Protein AF-A0A0E3UZP6-F1 (afdb_monomer_lite)

Foldseek 3Di:
DDQAPAEEEEDEPPDDDVQNLQSLQVQLVCVVVVHRYAYEYPVLPDQDDHDPVSVVSVGGHDGDDQAARYEYEYELQACQVQVVRDHHAYEYEDPDPCNNQVCPVPDPVVSVVVQVVCVVVSRAPPVHCLVVQSHAYEYQDVVSQVVCVVSVHHHDYDHTDDDCVVVDCVCVVVCPVPPD

pLDDT: mean 81.29, std 11.71, range [49.41, 96.06]

Sequence (180 aa):
MHKFKKILVVCPAGAVSGGPEALHQLTAHMNSLGLPAFMCYQPFTASAKPPAAYECYQTQSAPYEDMAGNLIIFPEIDPMPALKVKNAQAALWWLSLENFLERRHTWLLHDRVRYFKRVLQGRRPWSGAKNLKGLLHFSQTEHSTQYLKSCGIEPIPLIDSINEDFLTNKYLDRIDHKKT

Radius of gyration: 17.83 Å; chains: 1; bounding box: 42×42×52 Å

Secondary structure (DSSP, 8-state):
--S-SEEEEEEETT--SHHHHHHHHHHHHHHHTT--EEEEEET-SS-PPPPGGGGGG-PPB------TTEEEEEETT--TTGGG-SSSEEEEEES-HHHHHT--SS-HHHHHHHHHHHHHTTSS-TTGGGGGTTSEEEESSHHHHHHHHHTT--PEE-PPPPPGGGGSTTTGGG-GGG--

Organism: NCBI:txid1835254

Structure (mmCIF, N/CA/C/O backbone):
data_AF-A0A0E3UZP6-F1
#
_entry.id   AF-A0A0E3UZP6-F1
#
loop_
_atom_site.group_PDB
_atom_site.id
_atom_site.type_symbol
_atom_site.label_atom_id
_atom_site.label_alt_id
_atom_site.label_comp_id
_atom_site.label_asym_id
_atom_site.label_entity_id
_atom_site.label_seq_id
_atom_site.pdbx_PDB_ins_code
_atom_site.Cartn_x
_atom_site.Cartn_y
_atom_site.Cartn_z
_atom_site.occupancy
_atom_site.B_iso_or_equiv
_atom_site.auth_seq_id
_atom_site.auth_comp_id
_atom_site.auth_asym_id
_atom_site.auth_atom_id
_atom_site.pdbx_PDB_model_num
ATOM 1 N N . MET A 1 1 ? -17.983 15.927 -1.995 1.00 51.06 1 MET A N 1
ATOM 2 C CA . MET A 1 1 ? -17.320 15.538 -0.729 1.00 51.06 1 MET A CA 1
ATOM 3 C C . MET A 1 1 ? -16.455 14.324 -1.004 1.00 51.06 1 MET A C 1
ATOM 5 O O . MET A 1 1 ? -16.982 13.329 -1.484 1.00 51.06 1 MET A O 1
ATOM 9 N N . HIS A 1 2 ? -15.150 14.409 -0.756 1.00 69.75 2 HIS A N 1
ATOM 10 C CA . HIS A 1 2 ? -14.276 13.241 -0.859 1.00 69.75 2 HIS A CA 1
ATOM 11 C C . HIS A 1 2 ? -14.604 12.254 0.269 1.00 69.75 2 HIS A C 1
ATOM 13 O O . HIS A 1 2 ? -14.865 12.671 1.397 1.00 69.75 2 HIS A O 1
ATOM 19 N N . LYS A 1 3 ? -14.605 10.950 -0.037 1.00 83.75 3 LYS A N 1
ATOM 20 C CA . LYS A 1 3 ? -14.891 9.879 0.936 1.00 83.75 3 LYS A CA 1
ATOM 21 C C . LYS A 1 3 ? -13.891 9.862 2.101 1.00 83.75 3 LYS A C 1
ATOM 23 O O . LYS A 1 3 ? -14.261 9.499 3.212 1.00 83.75 3 LYS A O 1
ATOM 28 N N . PHE A 1 4 ? -12.648 10.268 1.842 1.00 91.12 4 PHE A N 1
ATOM 29 C CA . PHE A 1 4 ? -11.561 10.308 2.817 1.00 91.12 4 PHE A CA 1
ATOM 30 C C . PHE A 1 4 ? -11.054 11.738 3.003 1.00 91.12 4 PHE A C 1
ATOM 32 O O . PHE A 1 4 ? -10.962 12.496 2.037 1.00 91.12 4 PHE A O 1
ATOM 39 N N . LYS A 1 5 ? -10.703 12.089 4.244 1.00 93.50 5 LYS A N 1
ATOM 40 C CA . LYS A 1 5 ? -10.117 13.392 4.597 1.00 93.50 5 LYS A CA 1
ATOM 41 C C . LYS A 1 5 ? -8.648 13.488 4.190 1.00 93.50 5 LYS A C 1
ATOM 43 O O . LYS A 1 5 ? -8.200 14.548 3.767 1.00 93.50 5 LYS A O 1
ATOM 48 N N . LYS A 1 6 ? -7.915 12.382 4.324 1.00 94.62 6 LYS A N 1
ATOM 49 C CA . LYS A 1 6 ? -6.508 12.244 3.943 1.00 94.62 6 LYS A CA 1
ATOM 50 C C . LYS A 1 6 ? -6.227 10.805 3.525 1.00 94.62 6 LYS A C 1
ATOM 52 O O . LYS A 1 6 ? -6.761 9.876 4.134 1.00 94.62 6 LYS A O 1
ATOM 57 N N . ILE A 1 7 ? -5.397 10.627 2.503 1.00 96.06 7 ILE A N 1
ATOM 58 C CA . ILE A 1 7 ? -4.905 9.324 2.054 1.00 96.06 7 ILE A CA 1
ATOM 59 C C . ILE A 1 7 ? -3.389 9.309 2.249 1.00 96.06 7 ILE A C 1
ATOM 61 O O . ILE A 1 7 ? -2.680 10.125 1.668 1.00 96.06 7 ILE A O 1
ATOM 65 N N . LEU A 1 8 ? -2.898 8.405 3.089 1.00 95.00 8 LEU A N 1
ATOM 66 C CA . LEU A 1 8 ? -1.479 8.238 3.387 1.00 95.00 8 LEU A CA 1
ATOM 67 C C . LEU A 1 8 ? -0.965 6.971 2.711 1.00 95.00 8 LEU A C 1
ATOM 69 O O . LEU A 1 8 ? -1.438 5.879 3.018 1.00 95.00 8 LEU A O 1
ATOM 73 N N . VAL A 1 9 ? 0.016 7.103 1.823 1.00 94.38 9 VAL A N 1
ATOM 74 C CA . VAL A 1 9 ? 0.658 5.968 1.150 1.00 94.38 9 VAL A CA 1
ATOM 75 C C . VAL A 1 9 ? 2.004 5.701 1.806 1.00 94.38 9 VAL A C 1
ATOM 77 O O . VAL A 1 9 ? 2.913 6.529 1.754 1.00 94.38 9 VAL A O 1
ATOM 80 N N . VAL A 1 10 ? 2.123 4.555 2.473 1.00 93.31 10 VAL A N 1
ATOM 81 C CA . VAL A 1 10 ? 3.309 4.206 3.255 1.00 93.31 10 VAL A CA 1
ATOM 82 C C . VAL A 1 10 ? 4.419 3.692 2.345 1.00 93.31 10 VAL A C 1
ATOM 84 O O . VAL A 1 10 ? 4.218 2.758 1.578 1.00 93.31 10 VAL A O 1
ATOM 87 N N . CYS A 1 11 ? 5.613 4.267 2.461 1.00 89.94 11 CYS A N 1
ATOM 88 C CA . CYS A 1 11 ? 6.794 3.860 1.706 1.00 89.94 11 CYS A CA 1
ATOM 89 C C . CYS A 1 11 ? 8.016 3.753 2.634 1.00 89.94 11 CYS A C 1
ATOM 91 O O . CYS A 1 11 ? 8.215 4.616 3.490 1.00 89.94 11 CYS A O 1
ATOM 93 N N . PRO A 1 12 ? 8.891 2.746 2.485 1.00 85.38 12 PRO A N 1
ATOM 94 C CA . PRO A 1 12 ? 10.193 2.765 3.144 1.00 85.38 12 PRO A CA 1
ATOM 95 C C . PRO A 1 12 ? 11.019 3.977 2.689 1.00 85.38 12 PRO A C 1
ATOM 97 O O . PRO A 1 12 ? 11.142 4.221 1.487 1.00 85.38 12 PRO A O 1
ATOM 100 N N . ALA A 1 13 ? 11.590 4.740 3.626 1.00 81.50 13 ALA A N 1
ATOM 101 C CA . ALA A 1 13 ? 12.460 5.864 3.279 1.00 81.50 13 ALA A CA 1
ATOM 102 C C . ALA A 1 13 ? 13.719 5.391 2.535 1.00 81.50 13 ALA A C 1
ATOM 104 O O . ALA A 1 13 ? 14.332 4.390 2.906 1.00 81.50 13 ALA A O 1
ATOM 105 N N . GLY A 1 14 ? 14.117 6.130 1.496 1.00 76.50 14 GLY A N 1
ATOM 106 C CA . GLY A 1 14 ? 15.358 5.885 0.750 1.00 76.50 14 GLY A CA 1
ATOM 107 C C . GLY A 1 14 ? 15.365 4.628 -0.128 1.00 76.50 14 GLY A C 1
ATOM 108 O O . GLY A 1 14 ? 16.378 4.348 -0.764 1.00 76.50 14 GLY A O 1
ATOM 109 N N . ALA A 1 15 ? 14.267 3.872 -0.191 1.00 79.50 15 ALA A N 1
ATOM 110 C CA . ALA A 1 15 ? 14.159 2.728 -1.086 1.00 79.50 15 ALA A CA 1
ATOM 111 C C . ALA A 1 15 ? 13.920 3.202 -2.524 1.00 79.50 15 ALA A C 1
ATOM 113 O O . ALA A 1 15 ? 12.948 3.907 -2.783 1.00 79.50 15 ALA A O 1
ATOM 114 N N . VAL A 1 16 ? 14.789 2.784 -3.449 1.00 80.88 16 VAL A N 1
ATOM 115 C CA . VAL A 1 16 ? 14.655 3.053 -4.887 1.00 80.88 16 VAL A CA 1
ATOM 116 C C . VAL A 1 16 ? 14.504 1.720 -5.622 1.00 80.88 16 VAL A C 1
ATOM 118 O O . VAL A 1 16 ? 15.474 0.985 -5.801 1.00 80.88 16 VAL A O 1
ATOM 121 N N . SER A 1 17 ? 13.270 1.369 -5.976 1.00 84.62 17 SER A N 1
ATOM 122 C CA . SER A 1 17 ? 12.908 0.208 -6.800 1.00 84.62 17 SER A CA 1
ATOM 123 C C . SER A 1 17 ? 11.508 0.392 -7.410 1.00 84.62 17 SER A C 1
ATOM 125 O O . SER A 1 17 ? 10.839 1.384 -7.130 1.00 84.62 17 SER A O 1
ATOM 127 N N . GLY A 1 18 ? 11.030 -0.561 -8.217 1.00 80.12 18 GLY A N 1
ATOM 128 C CA . GLY A 1 18 ? 9.713 -0.438 -8.862 1.00 80.12 18 GLY A CA 1
ATOM 129 C C . GLY A 1 18 ? 8.528 -0.354 -7.886 1.00 80.12 18 GLY A C 1
ATOM 130 O O . GLY A 1 18 ? 7.528 0.274 -8.195 1.00 80.12 18 GLY A O 1
ATOM 131 N N . GLY A 1 19 ? 8.635 -0.929 -6.680 1.00 85.06 19 GLY A N 1
ATOM 132 C CA . GLY A 1 19 ? 7.569 -0.847 -5.669 1.00 85.06 19 GLY A CA 1
ATOM 133 C C . GLY A 1 19 ? 7.389 0.567 -5.094 1.00 85.06 19 GLY A C 1
ATOM 134 O O . GLY A 1 19 ? 6.291 1.109 -5.146 1.00 85.06 19 GLY A O 1
ATOM 135 N N . PRO A 1 20 ? 8.446 1.202 -4.556 1.00 87.69 20 PRO A N 1
ATOM 136 C CA . PRO A 1 20 ? 8.431 2.617 -4.204 1.00 87.69 20 PRO A CA 1
ATOM 137 C C . PRO A 1 20 ? 8.007 3.532 -5.356 1.00 87.69 20 PRO A C 1
ATOM 139 O O . PRO A 1 20 ? 7.230 4.447 -5.113 1.00 87.69 20 PRO A O 1
ATOM 142 N N . GLU A 1 21 ? 8.453 3.279 -6.590 1.00 88.50 21 GLU A N 1
ATOM 143 C CA . GLU A 1 21 ? 8.035 4.050 -7.773 1.00 88.50 21 GLU A CA 1
ATOM 144 C C . GLU A 1 21 ? 6.514 3.978 -7.993 1.00 88.50 21 GLU A C 1
ATOM 146 O O . GLU A 1 21 ? 5.861 5.019 -8.032 1.00 88.50 21 GLU A O 1
ATOM 151 N N . ALA A 1 22 ? 5.941 2.770 -7.977 1.00 89.44 22 ALA A N 1
ATOM 152 C CA . ALA A 1 22 ? 4.497 2.523 -8.051 1.00 89.44 22 ALA A CA 1
ATOM 153 C C . ALA A 1 22 ? 3.698 3.290 -6.981 1.00 89.44 22 ALA A C 1
ATOM 155 O O . ALA A 1 22 ? 2.647 3.877 -7.244 1.00 89.44 22 ALA A O 1
ATOM 156 N N . LEU A 1 23 ? 4.211 3.341 -5.745 1.00 91.25 23 LEU A N 1
ATOM 157 C CA . LEU A 1 23 ? 3.583 4.092 -4.650 1.00 91.25 23 LEU A CA 1
ATOM 158 C C . LEU A 1 23 ? 3.566 5.606 -4.916 1.00 91.25 23 LEU A C 1
ATOM 160 O O . LEU A 1 23 ? 2.579 6.275 -4.592 1.00 91.25 23 LEU A O 1
ATOM 164 N N . HIS A 1 24 ? 4.628 6.145 -5.521 1.00 91.50 24 HIS A N 1
ATOM 165 C CA . HIS A 1 24 ? 4.676 7.553 -5.918 1.00 91.50 24 HIS A CA 1
ATOM 166 C C . HIS A 1 24 ? 3.760 7.832 -7.111 1.00 91.50 24 HIS A C 1
ATOM 168 O O . HIS A 1 24 ? 3.036 8.826 -7.078 1.00 91.50 24 HIS A O 1
ATOM 174 N N . GLN A 1 25 ? 3.723 6.945 -8.110 1.00 90.44 25 GLN A N 1
ATOM 175 C CA . GLN A 1 25 ? 2.817 7.039 -9.260 1.00 90.44 25 GLN A CA 1
ATOM 176 C C . GLN A 1 25 ? 1.353 7.052 -8.822 1.00 90.44 25 GLN A C 1
ATOM 178 O O . GLN A 1 25 ? 0.604 7.955 -9.197 1.00 90.44 25 GLN A O 1
ATOM 183 N N . LEU A 1 26 ? 0.958 6.111 -7.958 1.00 91.31 26 LEU A N 1
ATOM 184 C CA . LEU A 1 26 ? -0.392 6.062 -7.401 1.00 91.31 26 LEU A CA 1
ATOM 185 C C . LEU A 1 26 ? -0.735 7.362 -6.667 1.00 91.31 26 LEU A C 1
ATOM 187 O O . LEU A 1 26 ? -1.825 7.906 -6.838 1.00 91.31 26 LEU A O 1
ATOM 191 N N . THR A 1 27 ? 0.191 7.865 -5.850 1.00 92.75 27 THR A N 1
ATOM 192 C CA . THR A 1 27 ? -0.018 9.103 -5.093 1.00 92.75 27 THR A CA 1
ATOM 193 C C . THR A 1 27 ? -0.199 10.286 -6.038 1.00 92.75 27 THR A C 1
ATOM 195 O O . THR A 1 27 ? -1.229 10.949 -5.970 1.00 92.75 27 THR A O 1
ATOM 198 N N . ALA A 1 28 ? 0.711 10.482 -6.993 1.00 92.25 28 ALA A N 1
ATOM 199 C CA . ALA A 1 28 ? 0.615 11.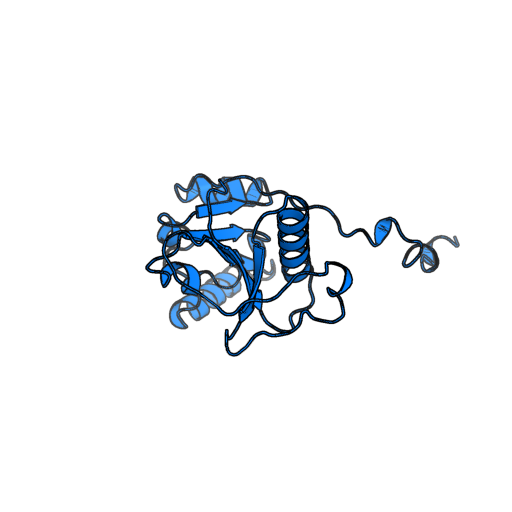545 -7.991 1.00 92.25 28 ALA A CA 1
ATOM 200 C C . ALA A 1 28 ? -0.684 11.472 -8.809 1.00 92.25 28 ALA A C 1
ATOM 202 O O . ALA A 1 28 ? -1.325 12.497 -9.041 1.00 92.25 28 ALA A O 1
ATOM 203 N N . HIS A 1 29 ? -1.121 10.268 -9.182 1.00 90.94 29 HIS A N 1
ATOM 204 C CA . HIS A 1 29 ? -2.394 10.066 -9.867 1.00 90.94 29 HIS A CA 1
ATOM 205 C C . HIS A 1 29 ? -3.591 10.455 -8.986 1.00 90.94 29 HIS A C 1
ATOM 207 O O . HIS A 1 29 ? -4.504 11.142 -9.432 1.00 90.94 29 HIS A O 1
ATOM 213 N N . MET A 1 30 ? -3.588 10.091 -7.702 1.00 92.38 30 MET A N 1
ATOM 214 C CA . MET A 1 30 ? -4.625 10.548 -6.772 1.00 92.38 30 MET A CA 1
ATOM 215 C C . MET A 1 30 ? -4.613 12.077 -6.609 1.00 92.38 30 MET A C 1
ATOM 217 O O . MET A 1 30 ? -5.679 12.695 -6.577 1.00 92.38 30 MET A O 1
ATOM 221 N N . ASN A 1 31 ? -3.433 12.700 -6.546 1.00 93.12 31 ASN A N 1
ATOM 222 C CA . ASN A 1 31 ? -3.298 14.154 -6.476 1.00 93.12 31 ASN A CA 1
ATOM 223 C C . ASN A 1 31 ? -3.826 14.848 -7.745 1.00 93.12 31 ASN A C 1
ATOM 225 O O . ASN A 1 31 ? -4.495 15.873 -7.622 1.00 93.12 31 ASN A O 1
ATOM 229 N N . SER A 1 32 ? -3.594 14.296 -8.943 1.00 91.12 32 SER A N 1
ATOM 230 C CA . SER A 1 32 ? -4.114 14.865 -10.199 1.00 91.12 32 SER A CA 1
ATOM 231 C C . SER A 1 32 ? -5.643 14.793 -10.297 1.00 91.12 32 SER A C 1
ATOM 233 O O . SER A 1 32 ? -6.267 15.666 -10.896 1.00 91.12 32 SER A O 1
ATOM 235 N N . LEU A 1 33 ? -6.261 13.819 -9.621 1.00 91.00 33 LEU A N 1
ATOM 236 C CA . LEU A 1 33 ? -7.713 13.725 -9.426 1.00 91.00 33 LEU A CA 1
ATOM 237 C C . LEU A 1 33 ? -8.247 14.658 -8.319 1.00 91.00 33 LEU A C 1
ATOM 239 O O . LEU A 1 33 ? -9.438 14.624 -8.000 1.00 91.00 33 LEU A O 1
ATOM 243 N N . GLY A 1 34 ? -7.388 15.474 -7.700 1.00 92.12 34 GLY A N 1
ATOM 244 C CA . GLY A 1 34 ? -7.748 16.392 -6.619 1.00 92.12 34 GLY A CA 1
ATOM 245 C C . GLY A 1 34 ? -7.981 15.712 -5.266 1.00 92.12 34 GLY A C 1
ATOM 246 O O . GLY A 1 34 ? -8.604 16.305 -4.385 1.00 92.12 34 GLY A O 1
ATOM 247 N N . LEU A 1 35 ? -7.523 14.468 -5.079 1.00 93.25 35 LEU A N 1
ATOM 248 C CA . LEU A 1 35 ? -7.627 13.776 -3.794 1.00 93.25 35 LEU A CA 1
ATOM 249 C C . LEU A 1 35 ? -6.517 14.234 -2.831 1.00 93.25 35 LEU A C 1
ATOM 251 O O . LEU A 1 35 ? -5.387 14.479 -3.261 1.00 93.25 35 LEU A 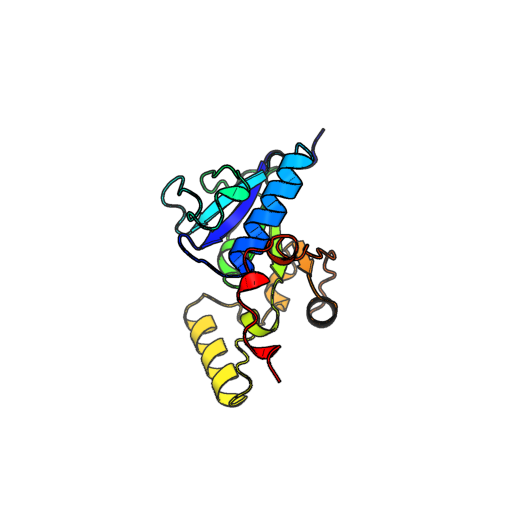O 1
ATOM 255 N N . PRO A 1 36 ? -6.793 14.297 -1.513 1.00 94.44 36 PRO A N 1
ATOM 256 C CA . PRO A 1 36 ? -5.813 14.684 -0.498 1.00 94.44 36 PRO A CA 1
ATOM 257 C C . PRO A 1 36 ? -4.853 13.521 -0.183 1.00 94.44 36 PRO A C 1
ATOM 259 O O . PRO A 1 36 ? -4.891 12.946 0.909 1.00 94.44 36 PRO A O 1
ATOM 262 N N . ALA A 1 37 ? -4.033 13.141 -1.164 1.00 94.94 37 ALA A N 1
ATOM 263 C CA . ALA A 1 37 ? -3.070 12.050 -1.077 1.00 94.94 37 ALA A CA 1
ATOM 264 C C . ALA A 1 37 ? -1.653 12.539 -0.755 1.00 94.94 37 ALA A C 1
ATOM 266 O O . ALA A 1 37 ? -1.207 13.566 -1.268 1.00 94.94 37 ALA A O 1
ATOM 267 N N . PHE A 1 38 ? -0.955 11.788 0.100 1.00 94.31 38 PHE A N 1
ATOM 268 C CA . PHE A 1 38 ? 0.380 12.120 0.589 1.00 94.31 38 PHE A CA 1
ATOM 269 C C . PHE A 1 38 ? 1.236 10.867 0.774 1.00 94.31 38 PHE A C 1
ATOM 271 O O . PHE A 1 38 ? 0.755 9.824 1.224 1.00 94.31 38 PHE A O 1
ATOM 278 N N . MET A 1 39 ? 2.534 11.008 0.523 1.00 93.44 39 MET A N 1
ATOM 279 C CA . MET A 1 39 ? 3.532 9.998 0.864 1.00 93.44 39 MET A CA 1
ATOM 280 C C . MET A 1 39 ? 3.821 10.013 2.368 1.00 93.44 39 MET A C 1
ATOM 282 O O . MET A 1 39 ? 3.999 11.070 2.974 1.00 93.44 39 MET A O 1
ATOM 286 N N . CYS A 1 40 ? 3.922 8.836 2.976 1.00 92.00 40 CYS A N 1
ATOM 287 C CA . CYS A 1 40 ? 4.256 8.658 4.383 1.00 92.00 40 CYS A CA 1
ATOM 288 C C . CYS A 1 40 ? 5.463 7.723 4.513 1.00 92.00 40 CYS A C 1
ATOM 290 O O . CYS A 1 40 ? 5.379 6.535 4.207 1.00 92.00 40 CYS A O 1
ATOM 292 N N . TYR A 1 41 ? 6.603 8.243 4.962 1.00 90.06 41 TYR A N 1
ATOM 293 C CA . TYR A 1 41 ? 7.846 7.472 4.963 1.00 90.06 41 TYR A CA 1
ATOM 294 C C . TYR A 1 41 ? 8.121 6.770 6.293 1.00 90.06 41 TYR A C 1
ATOM 296 O O . TYR A 1 41 ? 8.128 7.407 7.344 1.00 90.06 41 TYR A O 1
ATOM 304 N N . GLN A 1 42 ? 8.429 5.472 6.257 1.00 83.75 42 GLN A N 1
ATOM 305 C CA . GLN A 1 42 ? 8.954 4.734 7.414 1.00 83.75 42 GLN A CA 1
ATOM 306 C C . GLN A 1 42 ? 10.434 5.094 7.656 1.00 83.75 42 GLN A C 1
ATOM 308 O O . GLN A 1 42 ? 11.180 5.157 6.678 1.00 83.75 42 GLN A O 1
ATOM 313 N N . PRO A 1 43 ? 10.892 5.298 8.914 1.00 76.44 43 PRO A N 1
ATOM 314 C CA . PRO A 1 43 ? 10.258 4.912 10.183 1.00 76.44 43 PRO A CA 1
ATOM 315 C C . PRO A 1 43 ? 9.380 5.998 10.848 1.00 76.44 43 PRO A C 1
ATOM 317 O O . PRO A 1 43 ? 9.294 6.058 12.070 1.00 76.44 43 PRO A O 1
ATOM 320 N N . PHE A 1 44 ? 8.686 6.823 10.057 1.00 80.75 44 PHE A N 1
ATOM 321 C CA . PHE A 1 44 ? 7.717 7.843 10.494 1.00 80.75 44 PHE A CA 1
ATOM 322 C C . PHE A 1 44 ? 8.311 9.000 11.313 1.00 80.75 44 PHE A C 1
ATOM 324 O O . PHE A 1 44 ? 7.574 9.766 11.927 1.00 80.75 44 PHE A O 1
ATOM 331 N N . THR A 1 45 ? 9.637 9.149 11.320 1.00 60.88 45 THR A N 1
ATOM 332 C CA . THR A 1 45 ? 10.351 10.048 12.239 1.00 60.88 45 THR A CA 1
ATOM 333 C C . THR A 1 45 ? 10.389 11.523 11.837 1.00 60.88 45 THR A C 1
ATOM 335 O O . THR A 1 45 ? 10.779 12.336 12.663 1.00 60.88 45 THR A O 1
ATOM 338 N N . ALA A 1 46 ? 9.981 11.898 10.625 1.00 58.56 46 ALA A N 1
ATOM 339 C CA . ALA A 1 46 ? 9.716 13.279 10.195 1.00 58.56 46 ALA A CA 1
ATOM 340 C C . ALA A 1 46 ? 9.196 13.263 8.747 1.00 58.56 46 ALA A C 1
ATOM 342 O O . ALA A 1 46 ? 9.243 12.219 8.090 1.00 58.56 46 ALA A O 1
ATOM 343 N N . SER A 1 47 ? 8.752 14.416 8.229 1.00 61.38 47 SER A N 1
ATOM 344 C CA . SER A 1 47 ? 8.479 14.618 6.799 1.00 61.38 47 SER A CA 1
ATOM 345 C C . SER A 1 47 ? 9.751 14.382 5.979 1.00 61.38 47 SER A C 1
ATOM 347 O O . SER A 1 47 ? 10.538 15.296 5.738 1.00 61.38 47 SER A O 1
ATOM 349 N N . ALA A 1 48 ? 9.985 13.132 5.584 1.00 68.69 48 ALA A N 1
ATOM 350 C CA . ALA A 1 48 ? 11.079 12.791 4.694 1.00 68.69 48 ALA A CA 1
ATOM 351 C C . ALA A 1 48 ? 10.762 13.298 3.283 1.00 68.69 48 ALA A C 1
ATOM 353 O O . ALA A 1 48 ? 9.602 13.332 2.854 1.00 68.69 48 ALA A O 1
ATOM 354 N N . LYS A 1 49 ? 11.806 13.720 2.572 1.00 71.06 49 LYS A N 1
ATOM 355 C CA . LYS A 1 49 ? 11.694 14.081 1.161 1.00 71.06 49 LYS A CA 1
ATOM 356 C C . LYS A 1 49 ? 11.651 12.813 0.305 1.00 71.06 49 LYS A C 1
ATOM 358 O O . LYS A 1 49 ? 12.275 11.818 0.693 1.00 71.06 49 LYS A O 1
ATOM 363 N N . PRO A 1 50 ? 10.943 12.839 -0.837 1.00 75.75 50 PRO A N 1
ATOM 364 C CA . PRO A 1 50 ? 11.070 11.775 -1.817 1.00 75.75 50 PRO A CA 1
ATOM 365 C C . PRO A 1 50 ? 12.538 11.619 -2.243 1.00 75.75 50 PRO A C 1
ATOM 367 O O . PRO A 1 50 ? 13.261 12.615 -2.325 1.00 75.75 50 PRO A O 1
ATOM 370 N N . PRO A 1 51 ? 13.007 10.383 -2.484 1.00 78.94 51 PRO A N 1
ATOM 371 C CA . PRO A 1 51 ? 14.272 10.149 -3.167 1.00 78.94 51 PRO A CA 1
ATOM 372 C C . PRO A 1 51 ? 14.337 10.928 -4.486 1.00 78.94 51 PRO A C 1
ATOM 374 O O . PRO A 1 51 ? 13.326 11.040 -5.175 1.00 78.94 51 PRO A O 1
ATOM 377 N N . ALA A 1 52 ? 15.532 11.382 -4.881 1.00 81.00 52 ALA A N 1
ATOM 378 C CA . ALA A 1 52 ? 15.735 12.172 -6.104 1.00 81.00 52 ALA A CA 1
ATOM 379 C C . ALA A 1 52 ? 15.136 11.513 -7.365 1.00 81.00 52 ALA A C 1
ATOM 381 O O . ALA A 1 52 ? 14.618 12.192 -8.244 1.00 81.00 52 ALA A O 1
ATOM 382 N N . ALA A 1 53 ? 15.149 10.176 -7.426 1.00 80.25 53 ALA A N 1
ATOM 383 C CA . ALA A 1 53 ? 14.569 9.403 -8.525 1.00 80.25 53 ALA A CA 1
ATOM 384 C C . ALA A 1 53 ? 13.048 9.592 -8.695 1.00 80.25 53 ALA A C 1
ATOM 386 O O . ALA A 1 53 ? 12.530 9.338 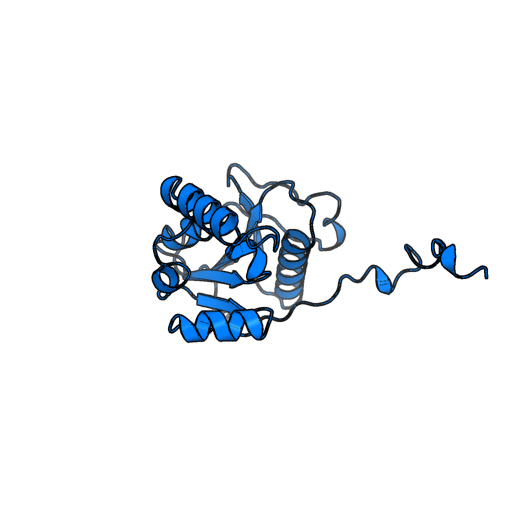-9.775 1.00 80.25 53 ALA A O 1
ATOM 387 N N . TYR A 1 54 ? 12.343 10.030 -7.648 1.00 84.06 54 TYR A N 1
ATOM 388 C CA . TYR A 1 54 ? 10.883 10.148 -7.608 1.00 84.06 54 TYR A CA 1
ATOM 389 C C . TYR A 1 54 ? 10.394 11.593 -7.486 1.00 84.06 54 TYR A C 1
ATOM 391 O O . TYR A 1 54 ? 9.193 11.833 -7.368 1.00 84.06 54 TYR A O 1
ATOM 399 N N . GLU A 1 55 ? 11.300 12.573 -7.539 1.00 83.56 55 GLU A N 1
ATOM 400 C CA . GLU A 1 55 ? 10.938 13.996 -7.520 1.00 83.56 55 GLU A CA 1
ATOM 401 C C . GLU A 1 55 ? 10.055 14.391 -8.714 1.00 83.56 55 GLU A C 1
ATOM 403 O O . GLU A 1 55 ? 9.228 15.295 -8.588 1.00 83.56 55 GLU A O 1
ATOM 408 N N . CYS A 1 56 ? 10.164 13.676 -9.841 1.00 84.75 56 CYS A N 1
ATOM 409 C CA . CYS A 1 56 ? 9.336 13.887 -11.032 1.00 84.75 56 CYS A CA 1
ATOM 410 C C . CYS A 1 56 ? 7.829 13.756 -10.759 1.00 84.75 56 CYS A C 1
ATOM 412 O O . CYS A 1 56 ? 7.040 14.429 -11.414 1.00 84.75 56 CYS A O 1
ATOM 414 N N . TYR A 1 57 ? 7.427 12.957 -9.766 1.00 85.94 57 TYR A N 1
ATOM 415 C CA . TYR A 1 57 ? 6.022 12.756 -9.404 1.00 85.94 57 TYR A CA 1
ATOM 416 C C . TYR A 1 57 ? 5.440 13.886 -8.547 1.00 85.94 57 TYR A C 1
ATOM 418 O O . TYR A 1 57 ? 4.237 13.901 -8.298 1.00 85.94 57 TYR A O 1
ATOM 426 N N . GLN A 1 58 ? 6.275 14.819 -8.067 1.00 88.12 58 GLN A N 1
ATOM 427 C CA . GLN A 1 58 ? 5.866 16.007 -7.301 1.00 88.12 58 GLN A CA 1
ATOM 428 C C . GLN A 1 58 ? 4.959 15.713 -6.088 1.00 88.12 58 GLN A C 1
ATOM 430 O O . GLN A 1 58 ? 4.187 16.562 -5.639 1.00 88.12 58 GLN A O 1
ATOM 435 N N . THR A 1 59 ? 5.054 14.509 -5.523 1.00 88.56 59 THR A N 1
ATOM 436 C CA . THR A 1 59 ? 4.224 14.087 -4.392 1.00 88.56 59 THR A CA 1
ATOM 437 C C . THR A 1 59 ? 4.625 14.813 -3.112 1.00 88.56 59 THR A C 1
ATOM 439 O O . THR A 1 59 ? 5.812 14.913 -2.789 1.00 88.56 59 THR A O 1
ATOM 442 N N . GLN A 1 60 ? 3.640 15.248 -2.330 1.00 89.75 60 GLN A N 1
ATOM 443 C CA . GLN A 1 60 ? 3.872 15.823 -1.006 1.00 89.75 60 GLN A CA 1
ATOM 444 C C . GLN A 1 60 ? 4.004 14.721 0.049 1.00 89.75 60 GLN A C 1
ATOM 446 O O . GLN A 1 60 ? 3.325 13.695 -0.031 1.00 89.75 60 GLN A O 1
ATOM 451 N N . SER A 1 61 ? 4.849 14.937 1.060 1.00 89.69 61 SER A N 1
ATOM 452 C CA . SER A 1 61 ? 4.962 14.033 2.204 1.00 89.69 61 SER A CA 1
ATOM 453 C C . SER A 1 61 ? 4.242 14.570 3.436 1.00 89.69 61 SER A C 1
ATOM 455 O O . SER A 1 61 ? 4.221 15.774 3.697 1.00 89.69 61 SER A O 1
ATOM 457 N N . ALA A 1 62 ? 3.644 13.662 4.202 1.00 90.19 62 ALA A N 1
ATOM 458 C CA . ALA A 1 62 ? 2.952 13.963 5.446 1.00 90.19 62 ALA A CA 1
ATOM 459 C C . ALA A 1 62 ? 3.393 12.995 6.557 1.00 90.19 62 ALA A C 1
ATOM 461 O O . ALA A 1 62 ? 3.718 11.833 6.279 1.00 90.19 62 ALA A O 1
ATOM 462 N N . PRO A 1 63 ? 3.403 13.447 7.824 1.00 89.94 63 PRO A N 1
ATOM 463 C CA . PRO A 1 63 ? 3.637 12.556 8.950 1.00 89.94 63 PRO A CA 1
ATOM 464 C C . PRO A 1 63 ? 2.531 11.499 9.041 1.00 89.94 63 PRO A C 1
ATOM 466 O O . PRO A 1 63 ? 1.404 11.699 8.581 1.00 89.94 63 PRO A O 1
ATOM 469 N N . TYR A 1 64 ? 2.868 10.365 9.652 1.00 91.38 64 TYR A N 1
ATOM 470 C CA . TYR A 1 64 ? 1.906 9.302 9.917 1.00 91.38 64 TYR A CA 1
ATOM 471 C C . TYR A 1 64 ? 0.778 9.800 10.830 1.00 91.38 64 TYR A C 1
ATOM 473 O O . TYR A 1 64 ? 1.040 10.398 11.872 1.00 91.38 64 TYR A O 1
ATOM 481 N N . GLU A 1 65 ? -0.473 9.529 10.452 1.00 91.69 65 GLU A N 1
ATOM 482 C CA . GLU A 1 65 ? -1.653 10.045 11.148 1.00 91.69 65 GLU A CA 1
ATOM 483 C C . GLU A 1 65 ? -2.808 9.027 11.134 1.00 91.69 65 GLU A C 1
ATOM 485 O O . GLU A 1 65 ? -3.508 8.853 10.133 1.00 91.69 65 GLU A O 1
ATOM 490 N N . ASP A 1 66 ? -3.023 8.376 12.280 1.00 93.50 66 ASP A N 1
ATOM 491 C CA . ASP A 1 66 ? -4.103 7.412 12.518 1.00 93.50 66 ASP A CA 1
ATOM 492 C C . ASP A 1 66 ? -5.352 8.112 13.087 1.00 93.50 66 ASP A C 1
ATOM 494 O O . ASP A 1 66 ? -5.579 8.148 14.301 1.00 93.50 66 ASP A O 1
ATOM 498 N N . MET A 1 67 ? -6.152 8.707 12.196 1.00 94.81 67 MET A N 1
ATOM 499 C CA . MET A 1 67 ? -7.380 9.433 12.539 1.00 94.81 67 MET A CA 1
ATOM 500 C C . MET A 1 67 ? -8.598 8.941 11.757 1.00 94.81 67 MET A C 1
ATOM 502 O O . MET A 1 67 ? -8.511 8.554 10.592 1.00 94.81 67 MET A O 1
ATOM 506 N N . ALA A 1 68 ? -9.769 9.041 12.387 1.00 94.06 68 ALA A N 1
ATOM 507 C CA . ALA A 1 68 ? -11.036 8.677 11.769 1.00 94.06 68 ALA A CA 1
ATOM 508 C C . ALA A 1 68 ? -11.319 9.506 10.502 1.00 94.06 68 ALA A C 1
ATOM 510 O O . ALA A 1 68 ? -11.278 10.741 10.504 1.00 94.06 68 ALA A O 1
ATOM 511 N N . GLY A 1 69 ? -11.645 8.803 9.416 1.00 92.81 69 GLY A N 1
ATOM 512 C CA . GLY A 1 69 ? -11.861 9.385 8.090 1.00 92.81 69 GLY A CA 1
ATOM 513 C C . GLY A 1 69 ? -10.605 9.462 7.214 1.00 92.81 69 GLY A C 1
ATOM 514 O O . GLY A 1 69 ? -10.726 9.847 6.050 1.00 92.81 69 GLY A O 1
ATOM 515 N N . ASN A 1 70 ? -9.432 9.080 7.728 1.00 95.50 70 ASN A N 1
ATOM 516 C CA . ASN A 1 70 ? -8.234 8.874 6.915 1.00 95.50 70 ASN A CA 1
ATOM 517 C C . ASN A 1 70 ? -8.198 7.449 6.342 1.00 95.50 70 ASN A C 1
ATOM 519 O O . ASN A 1 70 ? -8.754 6.514 6.924 1.00 95.50 70 ASN A O 1
ATOM 523 N N . LEU A 1 71 ? -7.499 7.292 5.220 1.00 95.44 71 LEU A N 1
ATOM 524 C CA . LEU A 1 71 ? -7.113 6.008 4.641 1.00 95.44 71 LEU A CA 1
ATOM 525 C C . LEU A 1 71 ? -5.589 5.885 4.687 1.00 95.44 71 LEU A C 1
ATOM 527 O O . LEU A 1 71 ? -4.892 6.803 4.263 1.00 95.44 71 LEU A O 1
ATOM 531 N N . ILE A 1 72 ? -5.073 4.755 5.159 1.00 95.69 72 ILE A N 1
ATOM 532 C CA . ILE A 1 72 ? -3.639 4.457 5.172 1.00 95.69 72 ILE A CA 1
ATOM 533 C C . ILE A 1 72 ? -3.396 3.211 4.325 1.00 95.69 72 ILE A C 1
ATOM 535 O O . ILE A 1 72 ? -3.913 2.137 4.630 1.00 95.69 72 ILE A O 1
ATOM 539 N N . ILE A 1 73 ? -2.626 3.363 3.253 1.00 94.75 73 ILE A N 1
ATOM 540 C CA . ILE A 1 73 ? -2.289 2.302 2.306 1.00 94.75 73 ILE A CA 1
ATOM 541 C C . ILE A 1 73 ? -0.875 1.818 2.615 1.00 94.75 73 ILE A C 1
ATOM 543 O O . ILE A 1 73 ? 0.078 2.592 2.566 1.00 94.75 73 ILE A O 1
ATOM 547 N N . PHE A 1 74 ? -0.743 0.532 2.919 1.00 93.31 74 PHE A N 1
ATOM 548 C CA . PHE A 1 74 ? 0.523 -0.125 3.214 1.00 93.31 74 PHE A CA 1
ATOM 549 C C . PHE A 1 74 ? 0.948 -1.030 2.053 1.00 93.31 74 PHE A C 1
ATOM 551 O O . PHE A 1 74 ? 0.098 -1.707 1.469 1.00 93.31 74 PHE A O 1
ATOM 558 N N . PRO A 1 75 ? 2.248 -1.100 1.737 1.00 90.00 75 PRO A N 1
ATOM 559 C CA . PRO A 1 75 ? 2.764 -2.046 0.761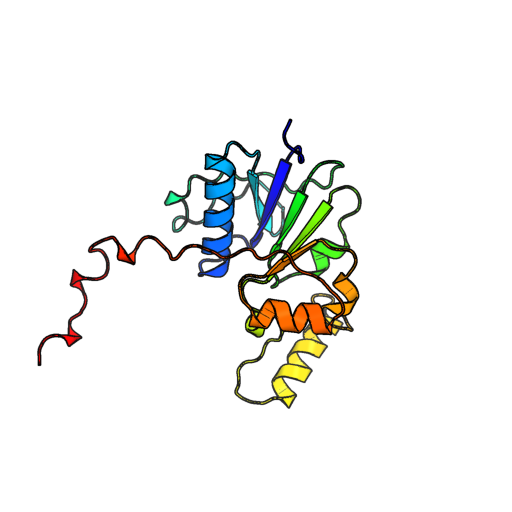 1.00 90.00 75 PRO A CA 1
ATOM 560 C C . PRO A 1 75 ? 2.842 -3.452 1.366 1.00 90.00 75 PRO A C 1
ATOM 562 O O . PRO A 1 75 ? 2.979 -3.627 2.580 1.00 90.00 75 PRO A O 1
ATOM 565 N N . GLU A 1 76 ? 2.825 -4.486 0.526 1.00 83.44 76 GLU A N 1
ATOM 566 C CA . GLU A 1 76 ? 2.809 -5.880 0.980 1.00 83.44 76 GLU A CA 1
ATOM 567 C C . GLU A 1 76 ? 4.067 -6.297 1.748 1.00 83.44 76 GLU A C 1
ATOM 569 O O . GLU A 1 76 ? 4.070 -7.311 2.448 1.00 83.44 76 GLU A O 1
ATOM 574 N N . ILE A 1 77 ? 5.160 -5.547 1.620 1.00 79.56 77 ILE A N 1
ATOM 575 C CA . ILE A 1 77 ? 6.444 -5.848 2.261 1.00 79.56 77 ILE A CA 1
ATOM 576 C C . ILE A 1 77 ? 6.390 -5.788 3.788 1.00 79.56 77 ILE A C 1
ATOM 578 O O . ILE A 1 77 ? 7.129 -6.534 4.433 1.00 79.56 77 ILE A O 1
ATOM 582 N N . ASP A 1 78 ? 5.509 -4.961 4.352 1.00 76.12 78 ASP A N 1
ATOM 583 C CA . ASP A 1 78 ? 5.380 -4.770 5.796 1.00 76.12 78 ASP A CA 1
ATOM 584 C C . ASP A 1 78 ? 3.900 -4.608 6.192 1.00 76.12 78 ASP A C 1
ATOM 586 O O . ASP A 1 78 ? 3.409 -3.496 6.379 1.00 76.12 78 ASP A O 1
ATOM 590 N N . PRO A 1 79 ? 3.147 -5.721 6.300 1.00 84.06 79 PRO A N 1
ATOM 591 C CA . PRO A 1 79 ? 1.713 -5.690 6.588 1.00 84.06 79 PRO A CA 1
ATOM 592 C C . PRO A 1 79 ? 1.395 -5.491 8.078 1.00 84.06 79 PRO A C 1
ATOM 594 O O . PRO A 1 79 ? 0.251 -5.238 8.446 1.00 84.06 79 PRO A O 1
ATOM 597 N N . MET A 1 80 ? 2.382 -5.648 8.962 1.00 85.62 80 MET A N 1
ATOM 598 C CA . MET A 1 80 ? 2.169 -5.645 10.411 1.00 85.62 80 MET A CA 1
ATOM 599 C C . MET A 1 80 ? 1.782 -4.268 10.971 1.00 85.62 80 MET A C 1
ATOM 601 O O . MET A 1 80 ? 0.922 -4.225 11.852 1.00 85.62 80 MET A O 1
ATOM 605 N N . PRO A 1 81 ? 2.340 -3.141 10.485 1.00 86.88 81 PRO A N 1
ATOM 606 C CA . PRO A 1 81 ? 1.833 -1.810 10.804 1.00 86.88 81 PRO A CA 1
ATOM 607 C C . PRO A 1 81 ? 0.355 -1.611 10.448 1.00 86.88 81 PRO A C 1
ATOM 609 O O . PRO A 1 81 ? -0.353 -0.973 11.221 1.00 86.88 81 PRO A O 1
ATOM 612 N N . ALA A 1 82 ? -0.138 -2.211 9.357 1.00 89.62 82 ALA A N 1
ATOM 613 C CA . ALA A 1 82 ? -1.538 -2.079 8.945 1.00 89.62 82 ALA A CA 1
ATOM 614 C C . ALA A 1 82 ? -2.515 -2.647 9.988 1.00 89.62 82 ALA A C 1
ATOM 616 O O . ALA A 1 82 ? -3.573 -2.074 10.223 1.00 89.62 82 ALA A O 1
ATOM 617 N N . LEU A 1 83 ? -2.133 -3.731 10.672 1.00 88.88 83 LEU A N 1
ATOM 618 C CA . LEU A 1 83 ? -2.921 -4.324 11.761 1.00 88.88 83 LEU A CA 1
ATOM 619 C C . LEU A 1 83 ? -2.911 -3.499 13.056 1.00 88.88 83 LEU A C 1
ATOM 621 O O . LEU A 1 83 ? -3.713 -3.757 13.949 1.00 88.88 83 LEU A O 1
ATOM 625 N N . LYS A 1 84 ? -1.980 -2.548 13.199 1.00 89.88 84 LYS A N 1
ATOM 626 C CA . LYS A 1 84 ? -1.858 -1.698 14.394 1.00 89.88 84 LYS A CA 1
ATOM 627 C C . LYS A 1 84 ? -2.678 -0.410 14.297 1.00 89.88 84 LYS A C 1
ATOM 629 O O . LYS A 1 84 ? -2.766 0.302 15.296 1.00 89.88 84 LYS A O 1
ATOM 634 N N . VAL A 1 85 ? -3.245 -0.116 13.128 1.00 92.38 85 VAL A N 1
ATOM 635 C CA . VAL A 1 85 ? -4.125 1.037 12.897 1.00 92.38 85 VAL A CA 1
ATOM 636 C C . VAL A 1 85 ? -5.418 0.854 13.690 1.00 92.38 85 VAL A C 1
ATOM 638 O O . VAL A 1 85 ? -6.019 -0.219 13.646 1.00 92.38 85 VAL A O 1
ATOM 641 N N . LYS A 1 86 ? -5.836 1.885 14.431 1.00 92.00 86 LYS A N 1
ATOM 642 C CA . LYS A 1 86 ? -7.011 1.827 15.317 1.00 92.00 86 LYS A CA 1
ATOM 643 C C . LYS A 1 86 ? -8.179 2.686 14.846 1.00 92.00 86 LYS A C 1
ATOM 645 O O . LYS A 1 86 ? -9.321 2.273 15.020 1.00 92.00 86 LYS A O 1
ATOM 650 N N . ASN A 1 87 ? -7.911 3.873 14.300 1.00 93.12 87 ASN A N 1
ATOM 651 C CA . ASN A 1 87 ? -8.940 4.885 14.035 1.00 93.12 87 ASN A CA 1
ATOM 652 C C . ASN A 1 87 ? -9.165 5.125 12.537 1.00 93.12 87 ASN A C 1
ATOM 654 O O . ASN A 1 87 ? -10.293 5.372 12.110 1.00 93.12 87 ASN A O 1
ATOM 658 N N . ALA A 1 88 ? -8.097 5.098 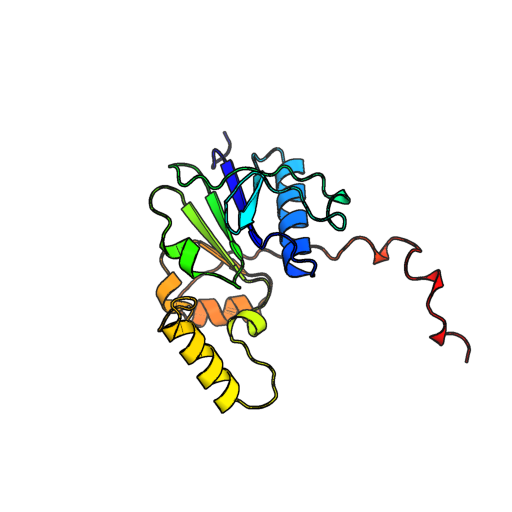11.746 1.00 94.56 88 ALA A N 1
ATOM 659 C CA . ALA A 1 88 ? -8.134 5.227 10.300 1.00 94.56 88 ALA A CA 1
ATOM 660 C C . ALA A 1 88 ? -8.546 3.911 9.632 1.00 94.56 88 ALA A C 1
ATOM 662 O O . ALA A 1 88 ? -8.468 2.826 10.210 1.00 94.56 88 ALA A O 1
ATOM 663 N N . GLN A 1 89 ? -8.948 4.000 8.367 1.00 94.31 89 GLN A N 1
ATOM 664 C CA . GLN A 1 89 ? -9.128 2.818 7.540 1.00 94.31 89 GLN A CA 1
ATOM 665 C C . GLN A 1 89 ? -7.764 2.367 7.009 1.00 94.31 89 GLN A C 1
ATOM 667 O O . GLN A 1 89 ? -7.036 3.161 6.419 1.00 94.31 89 GLN A O 1
ATOM 672 N N . ALA A 1 90 ? -7.416 1.098 7.203 1.00 94.81 90 ALA A N 1
ATOM 673 C CA . ALA A 1 90 ? -6.164 0.531 6.715 1.00 94.81 90 ALA A CA 1
ATOM 674 C C . ALA A 1 90 ? -6.392 -0.337 5.471 1.00 94.81 90 ALA A C 1
ATOM 676 O O . ALA A 1 90 ? -7.344 -1.121 5.393 1.00 94.81 90 ALA A O 1
ATOM 677 N N . ALA A 1 91 ? -5.498 -0.191 4.498 1.00 93.94 91 ALA A N 1
ATOM 678 C CA . ALA A 1 91 ? -5.482 -0.952 3.263 1.00 93.94 91 ALA A CA 1
ATOM 679 C C . ALA A 1 91 ? -4.095 -1.532 2.991 1.00 93.94 91 ALA A C 1
ATOM 681 O O . ALA A 1 91 ? -3.081 -0.948 3.362 1.00 93.94 91 ALA A O 1
ATOM 682 N N . LEU A 1 92 ? -4.054 -2.668 2.306 1.00 92.81 92 LEU A N 1
ATOM 683 C CA . LEU A 1 92 ? -2.836 -3.311 1.838 1.00 92.81 92 LEU A CA 1
ATOM 684 C C . LEU A 1 92 ? -2.841 -3.383 0.324 1.00 92.81 92 LEU A C 1
ATOM 686 O O . LEU A 1 92 ? -3.771 -3.938 -0.258 1.00 92.81 92 LEU A O 1
ATOM 690 N N . TRP A 1 93 ? -1.781 -2.886 -0.298 1.00 92.00 93 TRP A N 1
ATOM 691 C CA . TRP A 1 93 ? -1.569 -3.024 -1.727 1.00 92.00 93 TRP A CA 1
ATOM 692 C C . TRP A 1 93 ? -0.560 -4.130 -2.017 1.00 92.00 93 TRP A C 1
ATOM 694 O O . TRP A 1 93 ? 0.571 -4.105 -1.540 1.00 92.00 93 TRP A O 1
ATOM 704 N N . TRP A 1 94 ? -1.012 -5.127 -2.775 1.00 88.62 94 TRP A N 1
ATOM 705 C CA . TRP A 1 94 ? -0.252 -6.299 -3.182 1.00 88.62 94 TRP A CA 1
ATOM 706 C C . TRP A 1 94 ? 0.412 -6.068 -4.536 1.00 88.62 94 TRP A C 1
ATOM 708 O O . TRP A 1 94 ? -0.113 -6.516 -5.563 1.00 88.62 94 TRP A O 1
ATOM 718 N N . LEU A 1 95 ? 1.569 -5.398 -4.509 1.00 84.00 95 LEU A N 1
ATOM 719 C CA . LEU A 1 95 ? 2.367 -5.108 -5.702 1.00 84.00 95 LEU A CA 1
ATOM 720 C C . LEU A 1 95 ? 3.033 -6.385 -6.239 1.00 84.00 95 LEU A C 1
ATOM 722 O O . LEU A 1 95 ? 2.952 -6.704 -7.422 1.00 84.00 95 LEU A O 1
ATOM 726 N N . SER A 1 96 ? 3.637 -7.183 -5.349 1.00 81.31 96 SER A N 1
ATOM 727 C CA . SER A 1 96 ? 4.268 -8.459 -5.708 1.00 81.31 96 SER A CA 1
ATOM 728 C C . SER A 1 96 ? 3.978 -9.567 -4.694 1.00 81.31 96 SER A C 1
ATOM 730 O O . SER A 1 96 ? 4.523 -9.602 -3.588 1.00 81.31 96 SER A O 1
ATOM 732 N N . LEU A 1 97 ? 3.152 -10.543 -5.091 1.00 73.62 97 LEU A N 1
ATOM 733 C CA . LEU A 1 97 ? 2.846 -11.702 -4.244 1.00 73.62 97 LEU A CA 1
ATOM 734 C C . LEU A 1 97 ? 4.098 -12.535 -3.923 1.00 73.62 97 LEU A C 1
ATOM 736 O O . LEU A 1 97 ? 4.267 -13.005 -2.800 1.00 73.62 97 LEU A O 1
ATOM 740 N N . GLU A 1 98 ? 4.998 -12.696 -4.889 1.00 73.31 98 GLU A N 1
ATOM 741 C CA . GLU A 1 98 ? 6.230 -13.472 -4.711 1.00 73.31 98 GLU A CA 1
ATOM 742 C C . GLU A 1 98 ? 7.172 -12.812 -3.693 1.00 73.31 98 GLU A C 1
ATOM 744 O O . GLU A 1 98 ? 7.779 -13.494 -2.865 1.00 73.31 98 GLU A O 1
ATOM 749 N N . ASN A 1 99 ? 7.220 -11.475 -3.677 1.00 71.00 99 ASN A N 1
ATOM 750 C CA . ASN A 1 99 ? 7.960 -10.706 -2.681 1.00 71.00 99 ASN A CA 1
ATOM 751 C C . ASN A 1 99 ? 7.368 -10.874 -1.268 1.00 71.00 99 ASN A C 1
ATOM 753 O O . ASN A 1 99 ? 8.104 -10.985 -0.283 1.00 71.00 99 ASN A O 1
ATOM 757 N N . PHE A 1 100 ? 6.036 -10.965 -1.155 1.00 72.81 100 PHE A N 1
ATOM 758 C CA . PHE A 1 100 ? 5.375 -11.301 0.109 1.00 72.81 100 PHE A CA 1
ATOM 759 C C . PHE A 1 100 ? 5.727 -12.716 0.589 1.00 72.81 100 PHE A C 1
ATOM 761 O O . PHE A 1 100 ? 6.062 -12.904 1.761 1.00 72.81 100 PHE A O 1
ATOM 768 N N . LEU A 1 101 ? 5.672 -13.697 -0.316 1.00 66.00 101 LEU A N 1
ATOM 769 C CA . LEU A 1 101 ? 5.935 -15.107 -0.021 1.00 66.00 101 LEU A CA 1
ATOM 770 C C . LEU A 1 101 ? 7.432 -15.436 0.111 1.00 66.00 101 LEU A C 1
ATOM 772 O O . LEU A 1 101 ? 7.769 -16.565 0.462 1.00 66.00 101 LEU A O 1
ATOM 776 N N . GLU A 1 102 ? 8.319 -14.468 -0.147 1.00 62.19 102 GLU A N 1
ATOM 777 C CA . GLU A 1 102 ? 9.784 -14.612 -0.125 1.00 62.19 102 GLU A CA 1
ATOM 778 C C . GLU A 1 102 ? 10.311 -15.772 -0.977 1.00 62.19 102 GLU A C 1
ATOM 780 O O . GLU A 1 102 ? 11.387 -16.315 -0.708 1.00 62.19 102 GLU A O 1
ATOM 785 N N . ARG A 1 103 ? 9.557 -16.132 -2.016 1.00 62.16 103 ARG A N 1
ATOM 786 C CA . ARG A 1 103 ? 9.887 -17.215 -2.933 1.00 62.16 103 ARG A CA 1
ATOM 787 C C . ARG A 1 103 ? 11.014 -16.759 -3.843 1.00 62.16 103 ARG A C 1
ATOM 789 O O . ARG A 1 103 ? 10.833 -15.890 -4.691 1.00 62.16 103 ARG A O 1
ATOM 796 N N . ARG A 1 104 ? 12.198 -17.344 -3.673 1.00 56.62 104 ARG A N 1
ATOM 797 C CA . ARG A 1 104 ? 13.352 -17.070 -4.546 1.00 56.62 104 ARG A CA 1
ATOM 798 C C . ARG A 1 104 ? 13.589 -18.167 -5.580 1.00 56.62 104 ARG A C 1
ATOM 800 O O . ARG A 1 104 ? 14.618 -18.146 -6.239 1.00 56.62 104 ARG A O 1
ATOM 807 N N . HIS A 1 105 ? 12.645 -19.102 -5.732 1.00 57.22 105 HIS A N 1
ATOM 808 C CA . HIS A 1 105 ? 12.693 -20.213 -6.695 1.00 57.22 105 HIS A CA 1
ATOM 809 C C . HIS A 1 105 ? 13.946 -21.108 -6.591 1.00 57.22 105 HIS A C 1
ATOM 811 O O . HIS A 1 105 ? 14.167 -21.957 -7.447 1.00 57.22 105 HIS A O 1
ATOM 817 N N . THR A 1 106 ? 14.748 -20.975 -5.529 1.00 56.91 106 THR A N 1
ATOM 818 C CA . THR A 1 106 ? 15.959 -21.776 -5.325 1.00 56.91 106 THR A CA 1
ATOM 819 C C . THR A 1 106 ? 15.689 -23.027 -4.497 1.00 56.91 106 THR A C 1
ATOM 821 O O . THR A 1 106 ? 16.153 -24.101 -4.865 1.00 56.91 106 THR A O 1
ATOM 824 N N . TRP A 1 107 ? 14.936 -22.930 -3.392 1.00 57.59 107 TRP A N 1
ATOM 825 C CA . TRP A 1 107 ? 14.642 -24.087 -2.536 1.00 57.59 107 TRP A CA 1
ATOM 826 C C . TRP A 1 107 ? 13.414 -23.858 -1.633 1.00 57.59 107 TRP A C 1
ATOM 828 O O . TRP A 1 107 ? 13.431 -23.005 -0.742 1.00 57.59 107 TRP A O 1
ATOM 838 N N . LEU A 1 108 ? 12.357 -24.663 -1.811 1.00 59.56 108 LEU A N 1
ATOM 839 C CA . LEU A 1 108 ? 11.052 -24.502 -1.135 1.00 59.56 108 LEU A CA 1
ATOM 840 C C . LEU A 1 108 ? 11.132 -24.530 0.402 1.00 59.56 108 LEU A C 1
ATOM 842 O O . LEU A 1 108 ? 10.408 -23.804 1.086 1.00 59.56 108 LEU A O 1
ATOM 846 N N . LEU A 1 109 ? 12.017 -25.362 0.959 1.00 65.94 109 LEU A N 1
ATOM 847 C CA . LEU A 1 109 ? 12.217 -25.465 2.408 1.00 65.94 109 LEU A CA 1
ATOM 848 C C . LEU A 1 109 ? 12.886 -24.210 2.973 1.00 65.94 109 LEU A C 1
ATOM 850 O O . LEU A 1 109 ? 12.485 -23.716 4.026 1.00 65.94 109 LEU A O 1
ATOM 854 N N . HIS A 1 110 ? 13.863 -23.660 2.252 1.00 68.19 110 HIS A N 1
ATOM 855 C CA . HIS A 1 110 ? 14.575 -22.463 2.682 1.00 68.19 110 HIS A CA 1
ATOM 856 C C . HIS A 1 110 ? 13.647 -21.239 2.694 1.00 68.19 110 HIS A C 1
ATOM 858 O O . HIS A 1 110 ? 13.702 -20.422 3.615 1.00 68.19 110 HIS A O 1
ATOM 864 N N . ASP A 1 111 ? 12.758 -21.124 1.708 1.00 68.50 111 ASP A N 1
ATOM 865 C CA . ASP A 1 111 ? 11.790 -20.028 1.645 1.00 68.50 111 ASP A CA 1
ATOM 866 C C . ASP A 1 111 ? 10.757 -20.119 2.786 1.00 68.50 111 ASP A C 1
ATOM 868 O O . ASP A 1 111 ? 10.460 -19.111 3.432 1.00 68.50 111 ASP A O 1
ATOM 872 N N . ARG A 1 112 ? 10.312 -21.333 3.155 1.00 68.06 112 ARG A N 1
ATOM 873 C CA . ARG A 1 112 ? 9.468 -21.552 4.347 1.00 68.06 112 ARG A CA 1
ATOM 874 C C . ARG A 1 112 ? 10.166 -21.175 5.654 1.00 68.06 112 ARG A C 1
ATOM 876 O O . ARG A 1 112 ? 9.559 -20.510 6.493 1.00 68.06 112 ARG A O 1
ATOM 883 N N . VAL A 1 113 ? 11.429 -21.567 5.832 1.00 74.69 113 VAL A N 1
ATOM 884 C CA . VAL A 1 113 ? 12.220 -21.217 7.027 1.00 74.69 113 VAL A CA 1
ATOM 885 C C . VAL A 1 113 ? 12.406 -19.703 7.125 1.00 74.69 113 VAL A C 1
ATOM 887 O O . VAL A 1 113 ? 12.281 -19.131 8.209 1.00 74.69 113 VAL A O 1
ATOM 890 N N . ARG A 1 114 ? 12.648 -19.029 5.995 1.00 69.94 114 ARG A N 1
ATOM 891 C CA . ARG A 1 114 ? 12.793 -17.571 5.946 1.00 69.94 114 ARG A CA 1
ATOM 892 C C . ARG A 1 114 ? 11.495 -16.861 6.340 1.00 69.94 114 ARG A C 1
ATOM 894 O O . ARG A 1 114 ? 11.537 -15.974 7.194 1.00 69.94 114 ARG A O 1
ATOM 901 N N . TYR A 1 115 ? 10.357 -17.305 5.802 1.00 75.75 115 TYR A N 1
ATOM 902 C CA . TYR A 1 115 ? 9.043 -16.792 6.191 1.00 75.75 115 TYR A CA 1
ATOM 903 C C . TYR A 1 115 ? 8.797 -16.990 7.693 1.00 75.75 115 TYR A C 1
ATOM 905 O O . TYR A 1 115 ? 8.472 -16.036 8.400 1.00 75.75 115 TYR A O 1
ATOM 913 N N . PHE A 1 116 ? 9.040 -18.198 8.215 1.00 74.75 116 PHE A N 1
ATOM 914 C CA . PHE A 1 116 ? 8.871 -18.501 9.638 1.00 74.75 116 PHE A CA 1
ATOM 915 C C . PHE A 1 116 ? 9.772 -17.638 10.534 1.00 74.75 116 PHE A C 1
ATOM 917 O O . PHE A 1 116 ? 9.321 -17.116 11.552 1.00 74.75 116 PHE A O 1
ATOM 924 N N . LYS A 1 117 ? 11.020 -17.384 10.121 1.00 77.06 117 LYS A N 1
ATOM 925 C CA . LYS A 1 117 ? 11.919 -16.453 10.816 1.00 77.06 117 LYS A CA 1
ATOM 926 C C . LYS A 1 117 ? 11.336 -15.037 10.878 1.00 77.06 117 LYS A C 1
ATOM 928 O O . LYS A 1 117 ? 11.420 -14.400 11.924 1.00 77.06 117 LYS A O 1
ATOM 933 N N . ARG A 1 118 ? 10.714 -14.538 9.803 1.00 73.88 118 ARG A N 1
ATOM 934 C CA . ARG A 1 118 ? 10.065 -13.211 9.808 1.00 73.88 118 ARG A CA 1
ATOM 935 C C . ARG A 1 118 ? 8.791 -13.167 10.642 1.00 73.88 118 ARG A C 1
ATOM 937 O O . ARG A 1 118 ? 8.488 -12.130 11.230 1.00 73.88 118 ARG A O 1
ATOM 944 N N . VAL A 1 119 ? 8.066 -14.277 10.703 1.00 77.06 119 VAL A N 1
ATOM 945 C CA . VAL A 1 119 ? 6.916 -14.441 11.593 1.00 77.06 119 VAL A CA 1
ATOM 946 C C . VAL A 1 119 ? 7.361 -14.370 13.056 1.00 77.06 119 VAL A C 1
ATOM 948 O O . VAL A 1 119 ? 6.787 -13.599 13.818 1.00 77.06 119 VAL A O 1
ATOM 951 N N . LEU A 1 120 ? 8.438 -15.073 13.431 1.00 74.06 120 LEU A N 1
ATOM 952 C CA . LEU A 1 120 ? 9.038 -14.980 14.772 1.00 74.06 120 LEU A CA 1
ATOM 953 C C . LEU A 1 120 ? 9.532 -13.563 15.100 1.00 74.06 120 LEU A C 1
ATOM 955 O O . LEU A 1 120 ? 9.431 -13.119 16.237 1.00 74.06 120 LEU A O 1
ATOM 959 N N . GLN A 1 121 ? 10.026 -12.829 14.102 1.00 74.38 121 GLN A N 1
ATOM 960 C CA . GLN A 1 121 ? 10.418 -11.421 14.241 1.00 74.38 121 GLN A CA 1
ATOM 961 C C . GLN A 1 121 ? 9.224 -10.448 14.285 1.00 74.38 121 GLN A C 1
ATOM 963 O O . GLN A 1 121 ? 9.434 -9.237 14.337 1.00 74.38 121 GLN A O 1
ATOM 968 N N . GLY A 1 122 ? 7.983 -10.941 14.203 1.00 74.88 122 GLY A N 1
ATOM 969 C CA . GLY A 1 122 ? 6.778 -10.113 14.219 1.00 74.88 122 GLY A CA 1
ATOM 970 C C . GLY A 1 122 ? 6.616 -9.214 12.990 1.00 74.88 122 GLY A C 1
ATOM 971 O O . GLY A 1 122 ? 5.890 -8.228 13.061 1.00 74.88 122 GLY A O 1
ATOM 972 N N . ARG A 1 123 ? 7.296 -9.528 11.876 1.00 72.88 123 ARG A N 1
ATOM 973 C CA . ARG A 1 123 ? 7.232 -8.788 10.597 1.00 72.88 123 ARG A CA 1
ATOM 974 C C . ARG A 1 123 ? 6.239 -9.391 9.601 1.00 72.88 123 ARG A C 1
ATOM 976 O O . ARG A 1 123 ? 5.915 -8.770 8.593 1.00 72.88 123 ARG A O 1
ATOM 983 N N . ARG A 1 124 ? 5.763 -10.614 9.852 1.00 77.81 124 ARG A N 1
ATOM 984 C CA . ARG A 1 124 ? 4.797 -11.329 9.006 1.00 77.81 124 ARG A CA 1
ATOM 985 C C . ARG A 1 124 ? 3.699 -11.975 9.858 1.00 77.81 124 ARG A C 1
ATOM 987 O O . ARG A 1 124 ? 3.988 -12.422 10.968 1.00 77.81 124 ARG A O 1
ATOM 994 N N . PRO A 1 125 ? 2.465 -12.086 9.341 1.00 79.19 125 PRO A N 1
ATOM 995 C CA . PRO A 1 125 ? 1.386 -12.787 10.027 1.00 79.19 125 PRO A CA 1
ATOM 996 C C . PRO A 1 125 ? 1.615 -14.307 10.051 1.00 79.19 125 PRO A C 1
ATOM 998 O O . PRO A 1 125 ? 2.052 -14.903 9.062 1.00 79.19 125 PRO A O 1
ATOM 1001 N N . TRP A 1 126 ? 1.245 -14.944 11.168 1.00 64.81 126 TRP A N 1
ATOM 1002 C CA . TRP A 1 126 ? 1.415 -16.389 11.394 1.00 64.81 126 TRP A CA 1
ATOM 1003 C C . TRP A 1 126 ? 0.670 -17.250 10.358 1.00 64.81 126 TRP A C 1
ATOM 1005 O O . TRP A 1 126 ? 1.202 -18.249 9.886 1.00 64.81 126 TRP A O 1
ATOM 1015 N N . SER A 1 127 ? -0.522 -16.819 9.928 1.00 74.06 127 SER A N 1
ATOM 1016 C CA . SER A 1 127 ? -1.378 -17.549 8.976 1.00 74.06 127 SER A CA 1
ATOM 1017 C C . SER A 1 127 ? -1.421 -16.918 7.576 1.00 74.06 127 SER A C 1
ATOM 1019 O O . SER A 1 127 ? -2.399 -17.083 6.843 1.00 74.06 127 SER A O 1
ATOM 1021 N N . GLY A 1 128 ? -0.382 -16.166 7.197 1.00 79.44 128 GLY A N 1
ATOM 1022 C CA . GLY A 1 128 ? -0.335 -15.472 5.907 1.00 79.44 128 GLY A CA 1
ATOM 1023 C C . GLY A 1 128 ? -1.411 -14.393 5.788 1.00 79.44 128 GLY A C 1
ATOM 1024 O O . GLY A 1 128 ? -1.783 -13.755 6.775 1.00 79.44 128 GLY A O 1
ATOM 1025 N N . ALA A 1 129 ? -1.943 -14.203 4.579 1.00 78.56 129 ALA A N 1
ATOM 1026 C CA . ALA A 1 129 ? -2.952 -13.177 4.319 1.00 78.56 129 ALA A CA 1
ATOM 1027 C C . ALA A 1 129 ? -4.279 -13.419 5.063 1.00 78.56 129 ALA A C 1
ATOM 1029 O O . ALA A 1 129 ? -5.037 -12.479 5.261 1.00 78.56 129 ALA A O 1
ATOM 1030 N N . LYS A 1 130 ? -4.552 -14.636 5.560 1.00 78.44 130 LYS A N 1
ATOM 1031 C CA . LYS A 1 130 ? -5.796 -14.948 6.289 1.00 78.44 130 LYS A CA 1
ATOM 1032 C C . LYS A 1 130 ? -5.993 -14.103 7.551 1.00 78.44 130 LYS A C 1
ATOM 1034 O O . LYS A 1 130 ? -7.129 -13.786 7.885 1.00 78.44 130 LYS A O 1
ATOM 1039 N N . ASN A 1 131 ? -4.908 -13.697 8.214 1.00 81.44 131 ASN A N 1
ATOM 1040 C CA . ASN A 1 131 ? -4.976 -12.822 9.393 1.00 81.44 131 ASN A CA 1
ATOM 1041 C C . ASN A 1 131 ? -5.211 -11.344 9.036 1.00 81.44 131 ASN A C 1
ATOM 1043 O O . ASN A 1 131 ? -5.326 -10.517 9.932 1.00 81.44 131 ASN A O 1
ATOM 1047 N N . LEU A 1 132 ? -5.269 -11.007 7.745 1.00 83.31 132 LEU A N 1
ATOM 1048 C CA . LEU A 1 132 ? -5.411 -9.640 7.243 1.00 83.31 132 LEU A CA 1
ATOM 1049 C C . LEU A 1 132 ? -6.839 -9.335 6.760 1.00 83.31 132 LEU A C 1
ATOM 1051 O O . LEU A 1 132 ? -7.094 -8.222 6.329 1.00 83.31 132 LEU A O 1
ATOM 1055 N N . LYS A 1 133 ? -7.788 -10.275 6.898 1.00 82.00 133 LYS A N 1
ATOM 1056 C CA . LYS A 1 133 ? -9.181 -10.166 6.410 1.00 82.00 133 LYS A CA 1
ATOM 1057 C C . LYS A 1 133 ? -9.947 -8.906 6.828 1.00 82.00 133 LYS A C 1
ATOM 1059 O O . LYS A 1 133 ? -10.902 -8.543 6.154 1.00 82.00 133 LYS A O 1
ATOM 1064 N N . GLY A 1 134 ? -9.579 -8.281 7.945 1.00 83.50 134 GLY A N 1
ATOM 1065 C CA . GLY A 1 134 ? -10.211 -7.044 8.415 1.00 83.50 134 GLY A CA 1
ATOM 1066 C C . GLY A 1 134 ? -9.766 -5.784 7.664 1.00 83.50 134 GLY A C 1
ATOM 1067 O O . GLY A 1 134 ? -10.281 -4.707 7.943 1.00 83.50 134 GLY A O 1
ATOM 1068 N N . LEU A 1 135 ? -8.801 -5.900 6.749 1.00 90.00 135 LEU A N 1
ATOM 1069 C CA . LEU A 1 135 ? -8.216 -4.787 6.012 1.00 90.00 135 LEU A CA 1
ATOM 1070 C C . LEU A 1 135 ? -8.792 -4.705 4.599 1.00 90.00 135 LEU A C 1
ATOM 1072 O O . LEU A 1 135 ? -9.223 -5.701 4.016 1.00 90.00 135 LEU A O 1
ATOM 1076 N N . LEU A 1 136 ? -8.747 -3.508 4.015 1.00 92.06 136 LEU A N 1
ATOM 1077 C CA . LEU A 1 136 ? -8.933 -3.385 2.574 1.00 92.06 136 LEU A CA 1
ATOM 1078 C C . LEU A 1 136 ? -7.731 -3.981 1.847 1.00 92.06 136 LEU A C 1
ATOM 1080 O O . LEU A 1 136 ? -6.589 -3.834 2.281 1.00 92.06 136 LEU A O 1
ATOM 1084 N N . HIS A 1 137 ? -7.979 -4.609 0.706 1.00 92.94 137 HIS A N 1
ATOM 1085 C CA . HIS A 1 137 ? -6.927 -5.197 -0.105 1.00 92.94 137 HIS A CA 1
ATOM 1086 C C . HIS A 1 137 ? -7.015 -4.701 -1.539 1.00 92.94 137 HIS A C 1
ATOM 1088 O O . HIS A 1 137 ? -8.073 -4.772 -2.155 1.00 92.94 137 HIS A O 1
ATOM 1094 N N . PHE A 1 138 ? -5.885 -4.235 -2.059 1.00 91.81 138 PHE A N 1
ATOM 1095 C CA . PHE A 1 138 ? -5.692 -3.888 -3.456 1.00 91.81 138 PHE A CA 1
ATOM 1096 C C . PHE A 1 138 ? -4.776 -4.914 -4.116 1.00 91.81 138 PHE A C 1
ATOM 1098 O O . PHE A 1 138 ? -3.733 -5.256 -3.557 1.00 91.81 138 PHE A O 1
ATOM 1105 N N . SER A 1 139 ? -5.141 -5.405 -5.295 1.00 90.88 139 SER A N 1
ATOM 1106 C CA . SER A 1 139 ? -4.382 -6.412 -6.045 1.00 90.88 139 SER A CA 1
ATOM 1107 C C . SER A 1 139 ? -3.938 -5.880 -7.399 1.00 90.88 139 SER A C 1
ATOM 1109 O O . SER A 1 139 ? -4.775 -5.439 -8.185 1.00 90.88 139 SER A O 1
ATOM 1111 N N . GLN A 1 140 ? -2.644 -5.995 -7.700 1.00 87.94 140 GLN A N 1
ATOM 1112 C CA . GLN A 1 140 ? -2.104 -5.568 -8.993 1.00 87.94 140 GLN A CA 1
ATOM 1113 C C . GLN A 1 140 ? -2.208 -6.630 -10.093 1.00 87.94 140 GLN A C 1
ATOM 1115 O O . GLN A 1 140 ? -2.326 -6.294 -11.266 1.00 87.94 140 GLN A O 1
ATOM 1120 N N . THR A 1 141 ? -2.169 -7.915 -9.733 1.00 86.81 141 THR A N 1
ATOM 1121 C CA . THR A 1 141 ? -2.175 -9.024 -10.698 1.00 86.81 141 THR A CA 1
ATOM 1122 C C . THR A 1 141 ? -3.282 -10.018 -10.391 1.00 86.81 141 THR A C 1
ATOM 1124 O O . THR A 1 141 ? -3.649 -10.208 -9.230 1.00 86.81 141 THR A O 1
ATOM 1127 N N . GLU A 1 142 ? -3.754 -10.717 -11.423 1.00 86.00 142 GLU A N 1
ATOM 1128 C CA . GLU A 1 142 ? -4.733 -11.797 -11.274 1.00 86.00 142 GLU A CA 1
ATOM 1129 C C . GLU A 1 142 ? -4.215 -12.923 -10.363 1.00 86.00 142 GLU A C 1
ATOM 1131 O O . GLU A 1 142 ? -4.960 -13.484 -9.564 1.00 86.00 142 GLU A O 1
ATOM 1136 N N . HIS A 1 143 ? -2.908 -13.196 -10.390 1.00 85.56 143 HIS A N 1
ATOM 1137 C CA . HIS A 1 143 ? -2.290 -14.162 -9.483 1.00 85.56 143 HIS A CA 1
ATOM 1138 C C . HIS A 1 143 ? -2.420 -13.736 -8.007 1.00 85.56 143 HIS A C 1
ATOM 1140 O O . HIS A 1 143 ? -2.816 -14.541 -7.159 1.00 85.56 143 HIS A O 1
ATOM 1146 N N . SER A 1 144 ? -2.166 -12.457 -7.693 1.00 85.69 144 SER A N 1
ATOM 1147 C CA . SER A 1 144 ? -2.421 -11.899 -6.356 1.00 85.69 144 SER A CA 1
ATOM 1148 C C . SER A 1 144 ? -3.903 -12.001 -5.979 1.00 85.69 144 SER A C 1
ATOM 1150 O O . SER A 1 144 ? -4.223 -12.376 -4.850 1.00 85.69 144 SER A O 1
ATOM 1152 N N . THR A 1 145 ? -4.808 -11.719 -6.923 1.00 87.75 145 THR A N 1
ATOM 1153 C CA . THR A 1 145 ? -6.261 -11.824 -6.729 1.00 87.75 145 THR A CA 1
ATOM 1154 C C . THR A 1 145 ? -6.676 -13.237 -6.333 1.00 87.75 145 THR A C 1
ATOM 1156 O O . THR A 1 145 ? -7.341 -13.420 -5.314 1.00 87.75 145 THR A O 1
ATOM 1159 N N . GLN A 1 146 ? -6.242 -14.252 -7.082 1.00 88.44 146 GLN A N 1
ATOM 1160 C CA . GLN A 1 146 ? -6.584 -15.652 -6.817 1.00 88.44 146 GLN A CA 1
ATOM 1161 C C . GLN A 1 146 ? -6.060 -16.129 -5.462 1.00 88.44 146 GLN A C 1
ATOM 1163 O O . GLN A 1 146 ? -6.779 -16.799 -4.715 1.00 88.44 146 GLN A O 1
ATOM 1168 N N . TYR A 1 147 ? -4.838 -15.739 -5.094 1.00 88.19 147 TYR A N 1
ATOM 1169 C CA . TYR A 1 147 ? -4.290 -16.053 -3.778 1.00 88.19 147 TYR A CA 1
ATOM 1170 C C . TYR A 1 147 ? -5.114 -15.426 -2.644 1.00 88.19 147 TYR A C 1
ATOM 1172 O O . TYR A 1 147 ? -5.441 -16.109 -1.669 1.00 88.19 147 TYR A O 1
ATOM 1180 N N . LEU A 1 148 ? -5.501 -14.155 -2.771 1.00 88.12 148 LEU A N 1
ATOM 1181 C CA . LEU A 1 148 ? -6.337 -13.480 -1.775 1.00 88.12 148 LEU A CA 1
ATOM 1182 C C . LEU A 1 148 ? -7.724 -14.121 -1.678 1.00 88.12 148 LEU A C 1
ATOM 1184 O O . LEU A 1 148 ? -8.171 -14.426 -0.569 1.00 88.12 148 LEU A O 1
ATOM 1188 N N . LYS A 1 149 ? -8.337 -14.472 -2.813 1.00 90.00 149 LYS A N 1
ATOM 1189 C CA . LYS A 1 149 ? -9.601 -15.223 -2.852 1.00 90.00 149 LYS A CA 1
ATOM 1190 C C . LYS A 1 149 ? -9.490 -16.578 -2.160 1.00 90.00 149 LYS A C 1
ATOM 1192 O O . LYS A 1 149 ? -10.347 -16.915 -1.347 1.00 90.00 149 LYS A O 1
ATOM 1197 N N . SER A 1 150 ? -8.390 -17.309 -2.361 1.00 88.00 150 SER A N 1
ATOM 1198 C CA . SER A 1 150 ? -8.119 -18.569 -1.643 1.00 88.00 150 SER A CA 1
ATOM 1199 C C . SER A 1 150 ? -7.971 -18.379 -0.124 1.00 88.00 150 SER A C 1
ATOM 1201 O O . SER A 1 150 ? -8.216 -19.294 0.666 1.00 88.00 150 SER A O 1
ATOM 1203 N N . CYS A 1 151 ? -7.608 -17.169 0.310 1.00 86.06 151 CYS A N 1
ATOM 1204 C CA . CYS A 1 151 ? -7.574 -16.778 1.715 1.00 86.06 151 CYS A CA 1
ATOM 1205 C C . CYS A 1 151 ? -8.938 -16.290 2.236 1.00 86.06 151 CYS A C 1
ATOM 1207 O O . CYS A 1 151 ? -9.055 -16.038 3.436 1.00 86.06 151 CYS A O 1
ATOM 1209 N N . GLY A 1 152 ? -9.967 -16.202 1.387 1.00 88.44 152 GLY A N 1
ATOM 1210 C CA . GLY A 1 152 ? -11.293 -15.671 1.707 1.00 88.44 152 GLY A CA 1
ATOM 1211 C C . GLY A 1 152 ? -11.323 -14.145 1.788 1.00 88.44 152 GLY A C 1
ATOM 1212 O O . GLY A 1 152 ? -11.993 -13.607 2.665 1.00 88.44 152 GLY A O 1
ATOM 1213 N N . ILE A 1 153 ? -10.534 -13.476 0.947 1.00 90.25 153 ILE A N 1
ATOM 1214 C CA . ILE A 1 153 ? -10.453 -12.021 0.808 1.00 90.25 153 ILE A CA 1
ATOM 1215 C C . ILE A 1 153 ? -10.867 -11.668 -0.621 1.00 90.25 153 ILE A C 1
ATOM 1217 O O . ILE A 1 153 ? -10.315 -12.235 -1.560 1.00 90.25 153 ILE A O 1
ATOM 1221 N N . GLU A 1 154 ? -11.779 -10.710 -0.783 1.00 91.12 154 GLU A N 1
ATOM 1222 C CA . GLU A 1 154 ? -12.129 -10.146 -2.092 1.00 91.12 154 GLU A CA 1
ATOM 1223 C C . GLU A 1 154 ? -11.359 -8.827 -2.289 1.00 91.12 154 GLU A C 1
ATOM 1225 O O . GLU A 1 154 ? -11.713 -7.821 -1.666 1.00 91.12 154 GLU A O 1
ATOM 1230 N N . PRO A 1 155 ? -10.262 -8.810 -3.071 1.00 91.69 155 PRO A N 1
ATOM 1231 C CA . PRO A 1 155 ? -9.481 -7.599 -3.282 1.00 91.69 155 PRO A CA 1
ATOM 1232 C C . PRO A 1 155 ? -10.081 -6.712 -4.376 1.00 91.69 155 PRO A C 1
ATOM 1234 O O . PRO A 1 155 ? -10.733 -7.180 -5.306 1.00 91.69 155 PRO A O 1
ATOM 1237 N N . ILE A 1 156 ? -9.794 -5.417 -4.286 1.00 91.44 156 ILE A N 1
ATOM 1238 C CA . ILE A 1 156 ? -10.101 -4.433 -5.320 1.00 91.44 156 ILE A CA 1
ATOM 1239 C C . ILE A 1 156 ? -8.937 -4.421 -6.324 1.00 91.44 156 ILE A C 1
ATOM 1241 O O . ILE A 1 156 ? -7.785 -4.255 -5.910 1.00 91.44 156 ILE A O 1
ATOM 1245 N N . PRO A 1 157 ? -9.191 -4.571 -7.634 1.00 87.81 157 PRO A N 1
ATOM 1246 C CA . PRO A 1 157 ? -8.134 -4.478 -8.630 1.00 87.81 157 PRO A CA 1
ATOM 1247 C C . PRO A 1 157 ? -7.556 -3.059 -8.653 1.00 87.81 157 PRO A C 1
ATOM 1249 O O . PRO A 1 157 ? -8.290 -2.080 -8.774 1.00 87.81 157 PRO A O 1
ATOM 1252 N N . LEU A 1 158 ? -6.234 -2.961 -8.538 1.00 84.88 158 LEU A N 1
ATOM 1253 C CA . LEU A 1 158 ? -5.481 -1.715 -8.628 1.00 84.88 158 LEU A CA 1
ATOM 1254 C C . LEU A 1 158 ? -4.259 -1.971 -9.506 1.00 84.88 158 LEU A C 1
ATOM 1256 O O . LEU A 1 158 ? -3.222 -2.437 -9.030 1.00 84.88 158 LEU A O 1
ATOM 1260 N N . ILE A 1 159 ? -4.446 -1.741 -10.803 1.00 78.00 159 ILE A N 1
ATOM 1261 C CA . ILE A 1 159 ? -3.453 -1.997 -11.844 1.00 78.00 159 ILE A CA 1
ATOM 1262 C C . ILE A 1 159 ? -2.652 -0.718 -12.057 1.00 78.00 159 ILE A C 1
ATOM 1264 O O . ILE A 1 159 ? -3.229 0.357 -12.205 1.00 78.00 159 ILE A O 1
ATOM 1268 N N . ASP A 1 160 ? -1.334 -0.860 -12.060 1.00 69.94 160 ASP A N 1
ATOM 1269 C CA . ASP A 1 160 ? -0.410 0.259 -12.183 1.00 69.94 160 ASP A CA 1
ATOM 1270 C C . ASP A 1 160 ? -0.000 0.524 -13.639 1.00 69.94 160 ASP A C 1
ATOM 1272 O O . ASP A 1 160 ? -0.007 -0.381 -14.480 1.00 69.94 160 ASP A O 1
ATOM 1276 N N . SER A 1 161 ? 0.378 1.768 -13.919 1.00 63.00 161 SER A N 1
ATOM 1277 C CA . SER A 1 161 ? 0.935 2.214 -15.196 1.00 63.00 161 SER A CA 1
ATOM 1278 C C . SER A 1 161 ? 2.442 1.958 -15.272 1.00 63.00 161 SER A C 1
ATOM 1280 O O . SER A 1 161 ? 3.171 2.150 -14.305 1.00 63.00 161 SER A O 1
ATOM 1282 N N . ILE A 1 162 ? 2.926 1.561 -16.450 1.00 66.00 162 ILE A N 1
ATOM 1283 C CA . ILE A 1 162 ? 4.361 1.399 -16.731 1.00 66.00 162 ILE A CA 1
ATOM 1284 C C . ILE A 1 162 ? 5.063 2.759 -16.566 1.00 66.00 162 ILE A C 1
ATOM 1286 O O . ILE A 1 162 ? 4.472 3.790 -16.888 1.00 66.00 162 ILE A O 1
ATOM 1290 N N . ASN A 1 163 ? 6.308 2.772 -16.072 1.00 69.56 163 ASN A N 1
ATOM 1291 C CA . ASN A 1 163 ? 7.092 4.006 -15.968 1.00 69.56 163 ASN A CA 1
ATOM 1292 C C . ASN A 1 163 ? 7.191 4.730 -17.319 1.00 69.56 163 ASN A C 1
ATOM 1294 O O . ASN A 1 163 ? 7.208 4.097 -18.361 1.00 69.56 163 ASN A O 1
ATOM 1298 N N . GLU A 1 164 ? 7.253 6.057 -17.338 1.00 71.56 164 GLU A N 1
ATOM 1299 C CA . GLU A 1 164 ? 7.225 6.810 -18.607 1.00 71.56 164 GLU A CA 1
ATOM 1300 C C . GLU A 1 164 ? 8.589 6.850 -19.312 1.00 71.56 164 GLU A C 1
ATOM 1302 O O . GLU A 1 164 ? 8.713 7.343 -20.431 1.00 71.56 164 GLU A O 1
ATOM 1307 N N . ASP A 1 165 ? 9.622 6.282 -18.690 1.00 71.50 165 ASP A N 1
ATOM 1308 C CA . ASP A 1 165 ? 10.990 6.278 -19.202 1.00 71.50 165 ASP A CA 1
ATOM 1309 C C . ASP A 1 165 ? 11.097 5.633 -20.601 1.00 71.50 165 ASP A C 1
ATOM 1311 O O . ASP A 1 165 ? 11.938 6.064 -21.393 1.00 71.50 165 ASP A O 1
ATOM 1315 N N . PHE A 1 166 ? 10.231 4.669 -20.955 1.00 70.25 166 PHE A N 1
ATOM 1316 C CA . PHE A 1 166 ? 10.201 4.070 -22.304 1.00 70.25 166 PHE A CA 1
ATOM 1317 C C . PHE A 1 166 ? 9.721 5.032 -23.401 1.00 70.25 166 PHE A C 1
ATOM 1319 O O . PHE A 1 166 ? 9.995 4.796 -24.576 1.00 70.25 166 PHE A O 1
ATOM 1326 N N . LEU A 1 167 ? 9.007 6.102 -23.036 1.00 69.19 167 LEU A N 1
ATOM 1327 C CA . LEU A 1 167 ? 8.567 7.148 -23.964 1.00 69.19 167 LEU A CA 1
ATOM 1328 C C . LEU A 1 167 ? 9.684 8.154 -24.262 1.00 69.19 167 LEU A C 1
ATOM 1330 O O . LEU A 1 167 ? 9.545 8.993 -25.150 1.00 69.19 167 LEU A O 1
ATOM 1334 N N . THR A 1 168 ? 10.794 8.079 -23.527 1.00 67.00 168 THR A N 1
ATOM 1335 C CA . THR A 1 168 ? 11.935 8.980 -23.676 1.00 67.00 168 THR A CA 1
ATOM 1336 C C . THR A 1 168 ? 13.114 8.266 -24.339 1.00 67.00 168 THR A C 1
ATOM 1338 O O . THR A 1 168 ? 13.370 7.085 -24.106 1.00 67.00 168 THR A O 1
ATOM 1341 N N . ASN A 1 169 ? 13.919 8.996 -25.119 1.00 63.69 169 ASN A N 1
ATOM 1342 C CA . ASN A 1 169 ? 15.128 8.442 -25.755 1.00 63.69 169 ASN A CA 1
ATOM 1343 C C . ASN A 1 169 ? 16.231 8.040 -24.754 1.00 63.69 169 ASN A C 1
ATOM 1345 O O . ASN A 1 169 ? 17.241 7.458 -25.144 1.00 63.69 169 ASN A O 1
ATOM 1349 N N . LYS A 1 170 ? 16.020 8.284 -23.453 1.00 66.56 170 LYS A N 1
ATOM 1350 C CA . LYS A 1 170 ? 16.947 8.038 -22.337 1.00 66.56 170 LYS A CA 1
ATOM 1351 C C . LYS A 1 170 ? 17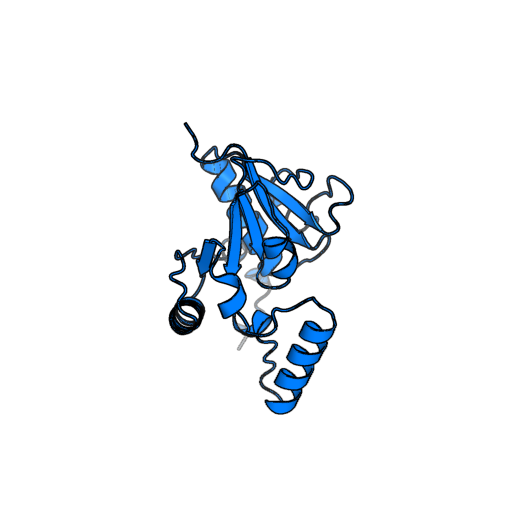.606 6.653 -22.370 1.00 66.56 170 LYS A C 1
ATOM 1353 O O . LYS A 1 170 ? 18.772 6.530 -21.991 1.00 66.56 170 LYS A O 1
ATOM 1358 N N . TYR A 1 171 ? 16.883 5.631 -22.835 1.00 64.25 171 TYR A N 1
ATOM 1359 C CA . TYR A 1 171 ? 17.378 4.253 -22.956 1.00 64.25 171 TYR A CA 1
ATOM 1360 C C . TYR A 1 171 ? 17.479 3.739 -24.399 1.00 64.25 171 TYR A C 1
ATOM 1362 O O . TYR A 1 171 ? 18.187 2.761 -24.636 1.00 64.25 171 TYR A O 1
ATOM 1370 N N . LEU A 1 172 ? 16.818 4.389 -25.363 1.00 62.34 172 LEU A N 1
ATOM 1371 C CA . LEU A 1 172 ? 16.793 3.952 -26.765 1.00 62.34 172 LEU A CA 1
ATOM 1372 C C . LEU A 1 172 ? 18.135 4.188 -27.474 1.00 62.34 172 LEU A C 1
ATOM 1374 O O . LEU A 1 172 ? 18.545 3.358 -28.284 1.00 62.34 172 LEU A O 1
ATOM 1378 N N . ASP A 1 173 ? 18.872 5.233 -27.088 1.00 63.19 173 ASP A N 1
ATOM 1379 C CA . ASP A 1 173 ? 20.191 5.553 -27.659 1.00 63.19 173 ASP A CA 1
ATOM 1380 C C . ASP A 1 173 ? 21.315 4.609 -27.178 1.00 63.19 173 ASP A C 1
ATOM 1382 O O . ASP A 1 173 ? 22.437 4.660 -27.680 1.00 63.19 173 ASP A O 1
ATOM 1386 N N . ARG A 1 174 ? 21.038 3.731 -26.199 1.00 62.59 174 ARG A N 1
ATOM 1387 C CA . ARG A 1 174 ? 22.018 2.814 -25.578 1.00 62.59 174 ARG A CA 1
ATOM 1388 C C . ARG A 1 174 ? 21.887 1.357 -26.032 1.00 62.59 174 ARG A C 1
ATOM 1390 O O . ARG A 1 174 ? 22.546 0.481 -25.472 1.00 62.59 174 ARG A O 1
ATOM 1397 N N . ILE A 1 175 ? 21.037 1.070 -27.019 1.00 62.53 175 ILE A N 1
ATOM 1398 C CA . ILE A 1 175 ? 20.812 -0.295 -27.513 1.00 62.53 175 ILE A CA 1
ATOM 1399 C C . ILE A 1 175 ? 21.928 -0.670 -28.503 1.00 62.53 175 ILE A C 1
ATOM 1401 O O . ILE A 1 175 ? 21.746 -0.642 -29.717 1.00 62.53 175 ILE A O 1
ATOM 1405 N N . ASP A 1 176 ? 23.095 -1.047 -27.978 1.00 62.88 176 ASP A N 1
ATOM 1406 C CA . ASP A 1 176 ? 24.270 -1.444 -28.777 1.00 62.88 176 ASP A CA 1
ATOM 1407 C C . ASP A 1 176 ? 24.132 -2.860 -29.393 1.00 62.88 176 ASP A C 1
ATOM 1409 O O . ASP A 1 176 ? 24.915 -3.283 -30.238 1.00 62.88 176 ASP A O 1
ATOM 1413 N N . HIS A 1 177 ? 23.082 -3.604 -29.028 1.00 62.28 177 HIS A N 1
ATOM 1414 C CA . HIS A 1 177 ? 22.831 -4.973 -29.507 1.00 62.28 177 HIS A CA 1
ATOM 1415 C C . HIS A 1 177 ? 22.149 -5.056 -30.885 1.00 62.28 177 HIS A C 1
ATOM 1417 O O . HIS A 1 177 ? 21.809 -6.149 -31.327 1.00 62.28 177 HIS A O 1
ATOM 1423 N N . LYS A 1 178 ? 21.922 -3.924 -31.568 1.00 53.31 178 LYS A N 1
ATOM 1424 C CA . LYS A 1 178 ? 21.348 -3.885 -32.930 1.00 53.31 178 LYS A CA 1
ATOM 1425 C C . LYS A 1 178 ? 22.388 -3.805 -34.052 1.00 53.31 178 LYS A C 1
ATOM 1427 O O . LYS A 1 178 ? 22.010 -3.699 -35.214 1.00 53.31 178 LYS A O 1
ATOM 1432 N N . LYS A 1 179 ? 23.684 -3.859 -33.733 1.00 53.34 179 LYS A N 1
ATOM 1433 C CA . LYS A 1 179 ? 24.739 -4.031 -34.737 1.00 53.34 179 LYS A CA 1
ATOM 1434 C C . LYS A 1 179 ? 25.067 -5.515 -34.874 1.00 53.34 179 LYS A C 1
ATOM 1436 O O . LYS A 1 179 ? 26.008 -6.011 -34.258 1.00 53.34 179 LYS A O 1
ATOM 1441 N N . THR A 1 180 ? 24.270 -6.238 -35.649 1.00 49.41 180 THR A N 1
ATOM 1442 C CA . THR A 1 180 ? 24.697 -7.499 -36.270 1.00 49.41 180 THR A CA 1
ATOM 1443 C C . THR A 1 180 ? 24.031 -7.626 -37.624 1.00 49.41 180 THR A C 1
ATOM 1445 O O . THR A 1 180 ? 22.815 -7.342 -37.695 1.00 49.41 180 THR A O 1
#